Protein AF-A0A8T3PXE1-F1 (afdb_monomer)

Foldseek 3Di:
DDPDFPWDKFWDWFDDPPVRWIWTWIWIDDPQKIWIWIDTPNDTFIAIGNDSLRRQLRSCPVVPDVVSVRRSPGPVVVVRVVSSPDDD

Structure (mmCIF, N/CA/C/O backbone):
data_AF-A0A8T3PXE1-F1
#
_entry.id   AF-A0A8T3PXE1-F1
#
loop_
_atom_site.group_PDB
_atom_site.id
_atom_site.type_symbol
_atom_site.label_atom_id
_atom_site.label_alt_id
_atom_site.label_comp_id
_atom_site.label_asym_id
_atom_site.label_entity_id
_atom_site.label_seq_id
_atom_site.pdbx_PDB_ins_code
_atom_site.Cartn_x
_atom_site.Cartn_y
_atom_site.Cartn_z
_atom_site.occupancy
_atom_site.B_iso_or_equiv
_atom_site.auth_seq_id
_atom_site.auth_comp_id
_atom_site.auth_asym_id
_atom_site.auth_atom_id
_atom_site.pdbx_PDB_model_num
ATOM 1 N N . MET A 1 1 ? -16.787 1.948 29.836 1.00 38.88 1 MET A N 1
ATOM 2 C CA . MET A 1 1 ? -15.889 0.805 29.577 1.00 38.88 1 MET A CA 1
ATOM 3 C C . MET A 1 1 ? -15.005 1.211 28.420 1.00 38.88 1 MET A C 1
ATOM 5 O O . MET A 1 1 ? -15.452 1.140 27.282 1.00 38.88 1 MET A O 1
ATOM 9 N N . ASP A 1 2 ? -13.812 1.716 28.715 1.00 48.12 2 ASP A N 1
ATOM 10 C CA . ASP A 1 2 ? -12.866 2.158 27.693 1.00 48.12 2 ASP A CA 1
ATOM 11 C C . ASP A 1 2 ? -12.294 0.921 27.000 1.00 48.12 2 ASP A C 1
ATOM 13 O O . ASP A 1 2 ? -11.419 0.236 27.532 1.00 48.12 2 ASP A O 1
ATOM 17 N N . GLN A 1 3 ? -12.846 0.572 25.834 1.00 55.12 3 GLN A N 1
ATOM 18 C CA . GLN A 1 3 ? -12.196 -0.389 24.954 1.00 55.12 3 GLN A CA 1
ATOM 19 C C . GLN A 1 3 ? -10.865 0.235 24.543 1.00 55.12 3 GLN A C 1
ATOM 21 O O . GLN A 1 3 ? -10.841 1.159 23.733 1.00 55.12 3 GLN A O 1
ATOM 26 N N . GLN A 1 4 ? -9.765 -0.251 25.122 1.00 56.72 4 GLN A N 1
ATOM 27 C CA . GLN A 1 4 ? -8.432 0.081 24.636 1.00 56.72 4 GLN A CA 1
ATOM 28 C C . GLN A 1 4 ? -8.424 -0.141 23.118 1.00 56.72 4 GLN A C 1
ATOM 30 O O . GLN A 1 4 ? -8.859 -1.211 22.670 1.00 56.72 4 GLN A O 1
ATOM 35 N N . PRO A 1 5 ? -8.007 0.854 22.317 1.00 57.81 5 PRO A N 1
ATOM 36 C CA . PRO A 1 5 ? -8.018 0.718 20.873 1.00 57.81 5 PRO A CA 1
ATOM 37 C C . PR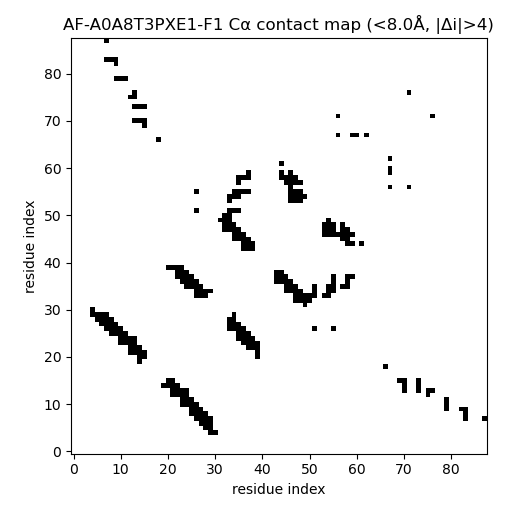O A 1 5 ? -7.165 -0.496 20.507 1.00 57.81 5 PRO A C 1
ATOM 39 O O . PRO A 1 5 ? -5.965 -0.530 20.784 1.00 57.81 5 PRO A O 1
ATOM 42 N N . ARG A 1 6 ? -7.793 -1.528 19.926 1.00 64.69 6 ARG A N 1
ATOM 43 C CA . ARG A 1 6 ? -7.059 -2.686 19.414 1.00 64.69 6 ARG A CA 1
ATOM 44 C C . ARG A 1 6 ? -6.219 -2.207 18.242 1.00 64.69 6 ARG A C 1
ATOM 46 O O . ARG A 1 6 ? -6.738 -1.968 17.155 1.00 64.69 6 ARG A O 1
ATOM 53 N N . LEU A 1 7 ? -4.925 -2.051 18.484 1.00 71.38 7 LEU A N 1
ATOM 54 C CA . LEU A 1 7 ? -3.975 -1.725 17.441 1.00 71.38 7 LEU A CA 1
ATOM 55 C C . LEU A 1 7 ? -3.680 -2.998 16.643 1.00 71.38 7 LEU A C 1
ATOM 57 O O . LEU A 1 7 ? -2.877 -3.827 17.061 1.00 71.38 7 LEU A O 1
ATOM 61 N N . VAL A 1 8 ? -4.321 -3.142 15.487 1.00 80.81 8 VAL A N 1
ATOM 62 C CA . VAL A 1 8 ? -3.916 -4.137 14.487 1.00 80.81 8 VAL A CA 1
ATOM 63 C C . VAL A 1 8 ? -2.753 -3.545 13.702 1.00 80.81 8 VAL A C 1
ATOM 65 O O . VAL A 1 8 ? -2.871 -2.424 13.208 1.00 80.81 8 VAL A O 1
ATOM 68 N N . SER A 1 9 ? -1.637 -4.269 13.604 1.00 85.12 9 SER A N 1
ATOM 69 C CA . SER A 1 9 ? -0.473 -3.871 12.809 1.00 85.12 9 SER A CA 1
ATOM 70 C C . SER A 1 9 ? 0.045 -5.061 12.013 1.00 85.12 9 SER A C 1
ATOM 72 O O . SER A 1 9 ? 0.414 -6.071 12.602 1.00 85.12 9 SER A O 1
ATOM 74 N N . VAL A 1 10 ? 0.112 -4.918 10.693 1.00 87.31 10 VAL A N 1
ATOM 75 C CA . VAL A 1 10 ? 0.629 -5.938 9.771 1.00 87.31 10 VAL A CA 1
A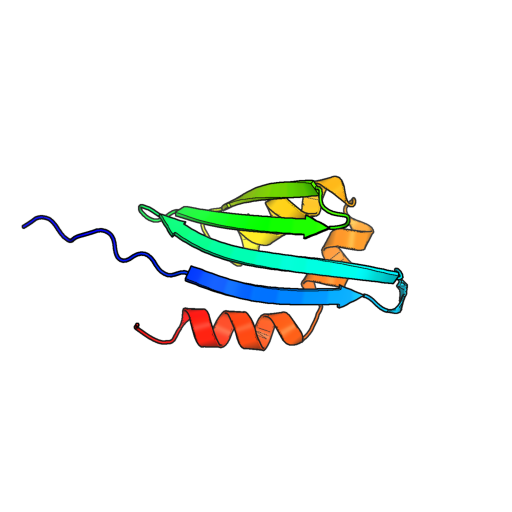TOM 76 C C . VAL A 1 10 ? 1.726 -5.318 8.920 1.00 87.31 10 VAL A C 1
ATOM 78 O O . VAL A 1 10 ? 1.572 -4.201 8.423 1.00 87.31 10 VAL A O 1
ATOM 81 N N . ASN A 1 11 ? 2.835 -6.036 8.764 1.00 91.69 11 ASN A N 1
ATOM 82 C CA . ASN A 1 11 ? 3.997 -5.576 8.015 1.00 91.69 11 ASN A CA 1
ATOM 83 C C . ASN A 1 11 ? 4.306 -6.568 6.900 1.00 91.69 11 ASN A C 1
ATOM 85 O O . ASN A 1 11 ? 4.264 -7.774 7.113 1.00 91.69 11 ASN A O 1
ATOM 89 N N . GLY A 1 12 ? 4.691 -6.066 5.736 1.00 90.94 12 GLY A N 1
ATOM 90 C CA . GLY A 1 12 ? 5.088 -6.913 4.625 1.00 90.94 12 GLY A CA 1
ATOM 91 C C . GLY A 1 12 ? 5.861 -6.162 3.566 1.00 90.94 12 GLY A C 1
ATOM 92 O O . GLY A 1 12 ? 6.294 -5.027 3.770 1.00 90.94 12 GLY A O 1
ATOM 93 N N . ARG A 1 13 ? 6.029 -6.819 2.426 1.00 92.25 13 ARG A N 1
ATOM 94 C CA . ARG A 1 13 ? 6.615 -6.241 1.223 1.00 92.25 13 ARG A CA 1
ATOM 95 C C . ARG A 1 13 ? 5.766 -6.601 0.019 1.00 92.25 13 ARG A C 1
ATOM 97 O O . ARG A 1 13 ? 5.217 -7.699 -0.033 1.00 92.25 13 ARG A O 1
ATOM 104 N N . ILE A 1 14 ? 5.674 -5.662 -0.910 1.00 93.25 14 ILE A N 1
ATOM 105 C CA . ILE A 1 14 ? 5.105 -5.870 -2.239 1.00 93.25 14 ILE A CA 1
ATOM 106 C C . ILE A 1 14 ? 6.103 -5.378 -3.270 1.00 93.25 14 ILE A C 1
ATOM 108 O O . ILE A 1 14 ? 6.792 -4.382 -3.047 1.00 93.25 14 ILE A O 1
ATOM 112 N N . ALA A 1 15 ? 6.185 -6.071 -4.393 1.00 92.50 15 ALA A N 1
ATOM 113 C CA . ALA A 1 15 ? 7.162 -5.778 -5.419 1.00 92.50 15 ALA A CA 1
ATOM 114 C C . ALA A 1 15 ? 6.583 -5.963 -6.819 1.00 92.50 15 ALA A C 1
ATOM 116 O O . ALA A 1 15 ? 5.628 -6.699 -7.060 1.00 92.50 15 ALA A O 1
ATOM 117 N N . SER A 1 16 ? 7.208 -5.293 -7.778 1.00 90.00 16 SER A N 1
ATOM 118 C CA . SER A 1 16 ? 6.956 -5.483 -9.197 1.00 90.00 16 SER A CA 1
ATOM 119 C C . SER A 1 16 ? 8.287 -5.689 -9.900 1.00 90.00 16 SER A C 1
ATOM 121 O O . SER A 1 16 ? 9.071 -4.749 -10.030 1.00 90.00 16 SER A O 1
ATOM 123 N N . ALA A 1 17 ? 8.532 -6.915 -10.368 1.00 86.25 17 ALA A N 1
ATOM 124 C CA . ALA A 1 17 ? 9.719 -7.230 -11.161 1.00 86.25 17 ALA A CA 1
ATOM 125 C C . ALA A 1 17 ? 9.740 -6.427 -12.473 1.00 86.25 17 ALA A C 1
ATOM 127 O O . ALA A 1 17 ? 10.781 -5.899 -12.850 1.00 86.25 17 ALA A O 1
ATOM 128 N N . ASP A 1 18 ? 8.573 -6.259 -13.105 1.00 86.69 18 ASP A N 1
ATOM 129 C CA . ASP A 1 18 ? 8.412 -5.511 -14.357 1.00 86.69 18 ASP A CA 1
ATOM 130 C C . ASP A 1 18 ? 8.772 -4.026 -14.217 1.00 86.69 18 ASP A C 1
ATOM 132 O O . ASP A 1 18 ? 9.236 -3.405 -15.173 1.00 86.69 18 ASP A O 1
ATOM 136 N N . LEU A 1 19 ? 8.545 -3.444 -13.035 1.00 86.44 19 LEU A N 1
ATOM 137 C CA . LEU A 1 19 ? 8.854 -2.041 -12.748 1.00 86.44 19 LEU A CA 1
ATOM 138 C C . LEU A 1 19 ? 10.173 -1.862 -11.981 1.00 86.44 19 LEU A C 1
ATOM 140 O O . LEU A 1 19 ? 10.620 -0.730 -11.817 1.00 86.44 19 LEU A O 1
ATOM 144 N N . GLY A 1 20 ? 10.786 -2.947 -11.498 1.00 88.75 20 GLY A N 1
ATOM 145 C CA . GLY A 1 20 ? 11.962 -2.895 -10.627 1.00 88.75 20 GLY A CA 1
ATOM 146 C C . GLY A 1 20 ? 11.702 -2.197 -9.286 1.00 88.75 20 GLY A C 1
ATOM 147 O O . GLY A 1 20 ? 12.606 -1.561 -8.750 1.00 88.75 20 GLY A O 1
ATOM 148 N N . ILE A 1 21 ? 10.472 -2.273 -8.766 1.00 89.44 21 ILE A N 1
ATOM 149 C CA . ILE A 1 21 ? 10.049 -1.590 -7.532 1.00 89.44 21 ILE A CA 1
ATOM 150 C C . ILE A 1 21 ? 9.872 -2.621 -6.412 1.00 89.44 21 ILE A C 1
ATOM 152 O O . ILE A 1 21 ? 9.188 -3.622 -6.609 1.00 89.44 21 ILE A O 1
ATOM 156 N N . ASP A 1 22 ? 10.430 -2.338 -5.235 1.00 91.38 22 ASP A N 1
ATOM 157 C CA . ASP A 1 22 ? 10.170 -3.037 -3.968 1.00 91.38 22 ASP A CA 1
ATOM 158 C C . ASP A 1 22 ? 9.681 -2.006 -2.943 1.00 91.38 22 ASP A C 1
ATOM 160 O O . ASP A 1 22 ? 10.271 -0.930 -2.805 1.00 91.38 22 ASP A O 1
ATOM 164 N N . VAL A 1 23 ? 8.573 -2.313 -2.270 1.00 93.12 23 VAL A N 1
ATOM 165 C CA . VAL A 1 23 ? 7.903 -1.426 -1.321 1.00 93.12 23 VAL A CA 1
ATOM 166 C C . VAL A 1 23 ? 7.682 -2.155 -0.003 1.00 93.12 23 VAL A C 1
ATOM 168 O O . VAL A 1 23 ? 6.947 -3.143 0.074 1.00 93.12 23 VAL A O 1
ATOM 171 N N . GLY A 1 24 ? 8.255 -1.618 1.074 1.00 93.88 24 GLY A N 1
ATOM 172 C CA . GLY A 1 24 ? 7.902 -2.021 2.433 1.00 93.88 24 GLY A CA 1
ATOM 173 C C . GLY A 1 24 ? 6.522 -1.488 2.799 1.00 93.88 24 GLY A C 1
ATOM 174 O O . GLY A 1 24 ? 6.267 -0.302 2.636 1.00 93.88 24 GLY A O 1
ATOM 175 N N . VAL A 1 25 ? 5.634 -2.334 3.315 1.00 94.06 25 VAL A N 1
ATOM 176 C CA . VAL A 1 25 ? 4.254 -1.975 3.671 1.00 94.06 25 VAL A CA 1
ATOM 177 C C . VAL A 1 25 ? 4.044 -2.168 5.164 1.00 94.06 25 VAL A C 1
ATOM 179 O O . VAL A 1 25 ? 4.351 -3.226 5.711 1.00 94.06 25 VAL A O 1
ATOM 182 N N . ARG A 1 26 ? 3.465 -1.167 5.826 1.00 93.94 26 ARG A N 1
ATOM 183 C CA . ARG A 1 26 ? 2.962 -1.270 7.201 1.00 93.94 26 ARG A CA 1
ATOM 184 C C . ARG A 1 26 ? 1.519 -0.795 7.245 1.00 93.94 26 ARG A C 1
ATOM 186 O O . ARG A 1 26 ? 1.255 0.369 6.963 1.00 93.94 26 ARG A O 1
ATOM 193 N N . LEU A 1 27 ? 0.598 -1.678 7.608 1.00 93.00 27 LEU A N 1
ATOM 194 C CA . LEU A 1 27 ? -0.827 -1.386 7.743 1.00 93.00 27 LEU A CA 1
ATOM 195 C C . LEU A 1 27 ? -1.210 -1.354 9.214 1.00 93.00 27 LEU A C 1
ATOM 197 O O . LEU A 1 27 ? -0.890 -2.281 9.955 1.00 93.00 27 LEU A O 1
ATOM 201 N N . ARG A 1 28 ? -1.906 -0.296 9.631 1.00 91.81 28 ARG A N 1
ATOM 202 C CA . ARG A 1 28 ? -2.352 -0.094 11.011 1.00 91.81 28 ARG A CA 1
ATOM 203 C C . ARG A 1 28 ? -3.814 0.319 11.053 1.00 91.81 28 ARG A C 1
ATOM 205 O O . ARG A 1 28 ? -4.220 1.186 10.284 1.00 91.81 28 ARG A O 1
ATOM 212 N N . GLN A 1 29 ? -4.585 -0.248 11.976 1.00 89.44 29 GLN A N 1
ATOM 213 C CA . GLN A 1 29 ? -5.936 0.234 12.265 1.00 89.44 29 GLN A CA 1
ATOM 214 C C . GLN A 1 29 ? -5.915 1.156 13.487 1.00 89.44 29 GLN A C 1
ATOM 216 O O . GLN A 1 29 ? -5.439 0.764 14.552 1.00 89.44 29 GLN A O 1
ATOM 221 N N . LEU A 1 30 ? -6.439 2.372 13.334 1.00 84.31 30 LEU A N 1
ATOM 222 C CA . LEU A 1 30 ? -6.586 3.369 14.394 1.00 84.31 30 LEU A CA 1
ATOM 223 C C . LEU A 1 30 ? -8.000 3.949 14.341 1.00 84.31 30 LEU A C 1
ATOM 225 O O . LEU A 1 30 ? -8.394 4.505 13.322 1.00 84.31 30 LEU A O 1
ATOM 229 N N . GLU A 1 31 ? -8.763 3.804 15.426 1.00 83.50 31 GLU A N 1
ATOM 230 C CA . GLU A 1 31 ? -10.081 4.447 15.603 1.00 83.50 31 GLU A CA 1
ATOM 231 C C . GLU A 1 31 ? -11.049 4.265 14.413 1.00 83.50 31 GLU A C 1
ATOM 233 O O . GLU A 1 31 ? -11.757 5.179 13.997 1.00 83.50 31 GLU A O 1
ATOM 238 N N . GLY A 1 32 ? -11.070 3.068 13.815 1.00 84.81 32 GLY A N 1
ATOM 239 C CA . GLY A 1 32 ? -11.938 2.762 12.669 1.00 84.81 32 GLY A CA 1
ATOM 240 C C . GLY A 1 32 ? -11.428 3.273 11.315 1.00 84.81 32 GLY A C 1
ATOM 241 O O . GLY A 1 32 ? -12.102 3.089 10.301 1.00 84.81 32 GLY A O 1
ATOM 242 N N . ARG A 1 33 ? -10.232 3.865 11.265 1.00 91.12 33 ARG A N 1
ATOM 243 C CA . ARG A 1 33 ? -9.499 4.191 10.037 1.00 91.12 33 ARG A CA 1
ATOM 244 C C . ARG A 1 33 ? -8.292 3.283 9.862 1.00 91.12 33 ARG A C 1
ATOM 246 O O . ARG A 1 33 ? -7.730 2.762 10.824 1.00 91.12 33 ARG A O 1
ATOM 253 N N . TRP A 1 34 ? -7.893 3.116 8.611 1.00 93.62 34 TRP A N 1
ATOM 254 C CA . TRP A 1 34 ? -6.679 2.410 8.237 1.00 93.62 34 TRP A CA 1
ATOM 255 C C . TRP A 1 34 ? -5.609 3.402 7.826 1.00 93.62 34 TRP A C 1
ATOM 257 O O . TRP A 1 34 ? -5.886 4.348 7.093 1.00 93.62 34 TRP A O 1
ATOM 267 N N . LEU A 1 35 ? -4.395 3.156 8.295 1.00 94.38 35 LEU A N 1
ATOM 268 C CA . LEU A 1 35 ? -3.194 3.885 7.941 1.00 94.38 35 LEU A CA 1
ATOM 269 C C . LEU A 1 35 ? -2.223 2.910 7.279 1.00 94.38 35 LEU A C 1
ATOM 271 O O . LEU A 1 35 ? -1.875 1.885 7.864 1.00 94.38 35 LEU A O 1
ATOM 275 N N . ALA A 1 36 ? -1.802 3.227 6.062 1.00 95.44 36 ALA A N 1
ATOM 276 C CA . ALA A 1 36 ? -0.758 2.517 5.346 1.00 95.44 36 ALA A CA 1
ATOM 277 C C . ALA A 1 36 ? 0.486 3.395 5.300 1.0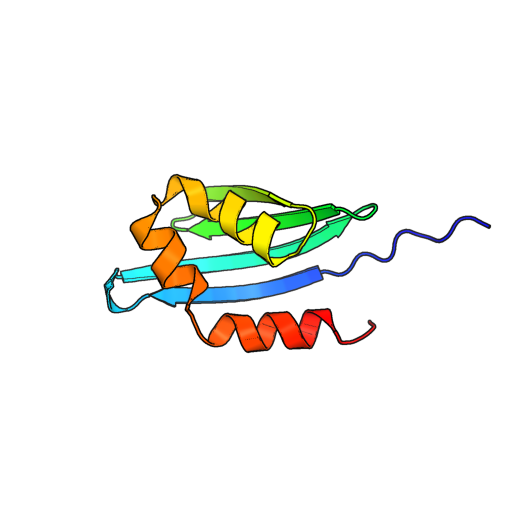0 95.44 36 ALA A C 1
ATOM 279 O O . ALA A 1 36 ? 0.403 4.570 4.953 1.00 95.44 36 ALA A O 1
ATOM 280 N N . VAL A 1 37 ? 1.632 2.821 5.644 1.00 95.31 37 VAL A N 1
ATOM 281 C CA . VAL A 1 37 ? 2.936 3.424 5.388 1.00 95.31 37 VAL A CA 1
ATOM 282 C C . VAL A 1 37 ? 3.643 2.555 4.371 1.00 95.31 37 VAL A C 1
ATOM 284 O O . VAL A 1 37 ? 3.907 1.383 4.650 1.00 95.31 37 VAL A O 1
ATOM 287 N N . THR A 1 38 ? 3.943 3.130 3.217 1.00 95.19 38 THR A N 1
ATOM 288 C CA . THR A 1 38 ? 4.753 2.504 2.176 1.00 95.19 38 THR A CA 1
ATOM 289 C C . THR A 1 38 ? 6.119 3.152 2.140 1.00 95.19 38 THR A C 1
ATOM 291 O O . THR A 1 38 ? 6.208 4.368 2.090 1.00 95.19 38 THR A O 1
ATOM 294 N N . ASP A 1 39 ? 7.179 2.360 2.185 1.00 93.88 39 ASP A N 1
ATOM 295 C CA . ASP A 1 39 ? 8.552 2.840 2.060 1.00 93.88 39 ASP A CA 1
ATOM 296 C C . ASP A 1 39 ? 9.132 2.313 0.752 1.00 93.88 39 ASP A C 1
ATOM 298 O O . ASP A 1 39 ? 9.252 1.098 0.569 1.00 93.88 39 ASP A O 1
ATOM 302 N N . PHE A 1 40 ? 9.455 3.229 -0.154 1.00 87.94 40 PHE A N 1
ATOM 303 C CA . PHE A 1 40 ? 10.207 2.939 -1.365 1.00 87.94 40 PHE A CA 1
ATOM 304 C C . PHE A 1 40 ? 11.375 3.920 -1.460 1.00 87.94 40 PHE A C 1
ATOM 306 O O . PHE A 1 40 ? 11.214 5.133 -1.345 1.00 87.94 40 PHE A O 1
ATOM 313 N N . GLY A 1 41 ? 12.587 3.392 -1.634 1.00 84.25 41 GLY A N 1
ATOM 314 C CA . GLY A 1 41 ? 13.792 4.222 -1.710 1.00 84.25 41 GLY A CA 1
ATOM 315 C C . GLY A 1 41 ? 14.106 5.018 -0.433 1.00 84.25 41 GLY A C 1
ATOM 316 O O . GLY A 1 41 ? 14.779 6.041 -0.525 1.00 84.25 41 GLY A O 1
ATOM 317 N N . GLY A 1 42 ? 13.630 4.581 0.741 1.00 85.31 42 GLY A N 1
ATOM 318 C CA . GLY A 1 42 ? 13.846 5.266 2.021 1.00 85.31 42 GLY A CA 1
ATOM 319 C C . GLY A 1 42 ? 12.928 6.468 2.246 1.00 85.31 42 GLY A C 1
ATOM 320 O O . GLY A 1 42 ? 13.115 7.202 3.219 1.00 85.31 42 GLY A O 1
ATOM 321 N N . VAL A 1 43 ? 11.959 6.689 1.353 1.00 87.25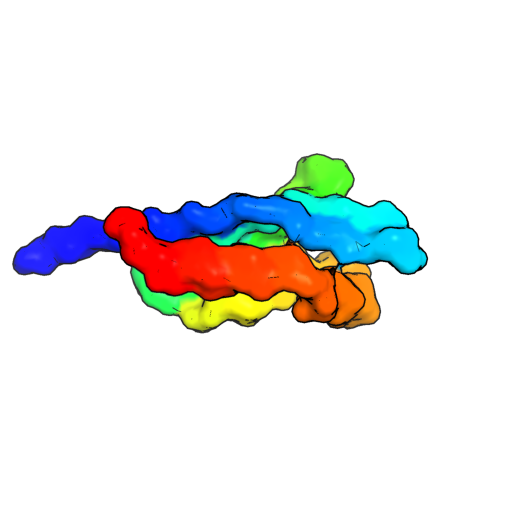 43 VAL A N 1
ATOM 322 C CA . VAL A 1 43 ? 10.964 7.753 1.469 1.00 87.25 43 VAL A CA 1
ATOM 323 C C . VAL A 1 43 ? 9.641 7.128 1.913 1.00 87.25 43 VAL A C 1
ATOM 325 O O . VAL A 1 43 ? 9.017 6.395 1.141 1.00 87.25 43 VAL A O 1
ATOM 328 N N . PRO A 1 44 ? 9.208 7.372 3.163 1.00 93.56 44 PRO A N 1
ATOM 329 C CA . PRO A 1 44 ? 7.939 6.867 3.647 1.00 93.56 44 PRO A CA 1
ATOM 330 C C . PRO A 1 44 ? 6.786 7.726 3.126 1.00 93.56 44 PRO A C 1
ATOM 332 O O . PRO A 1 44 ? 6.709 8.922 3.395 1.00 93.56 44 PRO A O 1
ATOM 335 N N . GLU A 1 45 ? 5.841 7.076 2.468 1.00 95.69 45 GLU A N 1
ATOM 336 C CA . GLU A 1 45 ? 4.571 7.641 2.036 1.00 95.69 45 GLU A CA 1
ATOM 337 C C . GLU A 1 45 ? 3.438 7.116 2.907 1.00 95.69 45 GLU A C 1
ATOM 339 O O . GLU A 1 45 ? 3.403 5.938 3.274 1.00 95.69 45 GLU A O 1
ATOM 344 N N . VAL A 1 46 ? 2.500 7.997 3.250 1.00 95.19 46 VAL A N 1
ATOM 345 C CA . VAL A 1 46 ? 1.402 7.685 4.170 1.00 95.19 46 VAL A CA 1
ATOM 346 C C . VAL A 1 46 ? 0.067 7.824 3.459 1.00 95.19 46 VAL A C 1
ATOM 348 O O . VAL A 1 46 ? -0.234 8.856 2.866 1.00 95.19 46 VAL A O 1
ATOM 351 N N . GLY A 1 47 ? -0.765 6.794 3.575 1.00 95.50 47 GLY A N 1
ATOM 352 C CA . GLY A 1 47 ? -2.133 6.780 3.073 1.00 95.50 47 GLY A CA 1
ATOM 353 C C . GLY A 1 47 ? -3.126 6.472 4.183 1.00 95.50 47 GLY A C 1
ATOM 354 O O . GLY A 1 47 ? -2.853 5.666 5.073 1.00 95.50 47 GLY A O 1
ATOM 355 N N . ILE A 1 48 ? -4.291 7.118 4.135 1.00 94.94 48 ILE A N 1
ATOM 356 C CA . ILE A 1 48 ? -5.381 6.916 5.094 1.00 94.94 48 ILE A CA 1
ATOM 357 C C . ILE A 1 48 ? -6.630 6.493 4.328 1.00 94.94 48 ILE A C 1
ATOM 359 O O . ILE A 1 48 ? -6.959 7.079 3.299 1.00 94.94 48 ILE A O 1
ATOM 363 N N . GLY A 1 49 ? -7.340 5.487 4.837 1.00 94.75 49 GLY A N 1
ATOM 364 C CA . GLY A 1 49 ? -8.513 4.924 4.176 1.00 94.75 49 GLY A CA 1
ATOM 365 C C . GLY A 1 49 ? -9.557 4.367 5.137 1.00 94.75 49 GLY A C 1
ATOM 366 O O . GLY A 1 49 ? -9.305 4.158 6.326 1.00 94.75 49 GLY A O 1
ATOM 367 N N . ALA A 1 50 ? -10.759 4.124 4.611 1.00 93.12 50 ALA A N 1
ATOM 368 C CA . ALA A 1 50 ? -11.815 3.419 5.338 1.00 93.12 50 ALA A CA 1
ATOM 369 C C . ALA A 1 50 ? -11.531 1.911 5.431 1.00 93.12 50 ALA A C 1
ATOM 371 O O . ALA A 1 50 ? -11.944 1.260 6.388 1.00 93.12 50 ALA A O 1
ATOM 372 N N . THR A 1 51 ? -10.785 1.369 4.466 1.00 91.06 51 THR A N 1
ATOM 373 C CA . THR A 1 51 ? -10.326 -0.022 4.433 1.00 91.06 51 THR A CA 1
ATOM 374 C C . THR A 1 51 ? -8.795 -0.093 4.331 1.00 91.06 51 THR A C 1
ATOM 376 O O . THR A 1 51 ? -8.168 0.890 3.917 1.00 91.06 51 THR A O 1
ATOM 37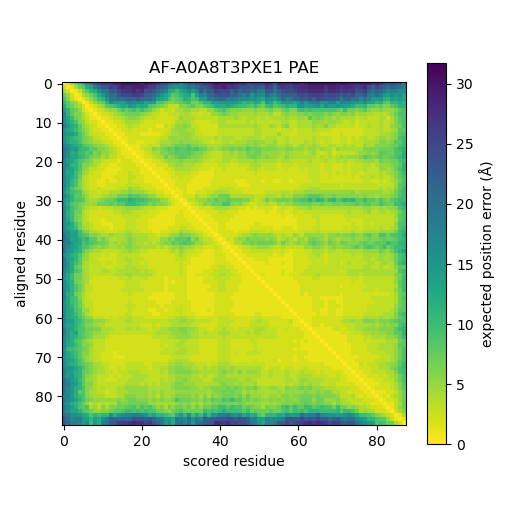9 N N . PRO A 1 52 ? -8.162 -1.245 4.643 1.00 91.38 52 PRO A N 1
ATOM 380 C CA . PRO A 1 52 ? -6.722 -1.419 4.437 1.00 91.38 52 PRO A CA 1
ATOM 381 C C . PRO A 1 52 ? -6.318 -1.186 2.977 1.00 91.38 52 PRO A C 1
ATOM 383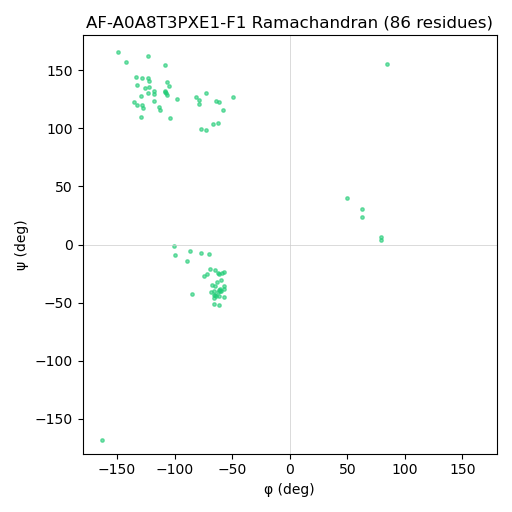 O O . PRO A 1 52 ? -5.260 -0.627 2.700 1.00 91.38 52 PRO A O 1
ATOM 386 N N . ARG A 1 53 ? -7.187 -1.596 2.041 1.00 92.12 53 ARG A N 1
ATOM 387 C CA . ARG A 1 53 ? -6.954 -1.476 0.601 1.00 92.12 53 ARG A CA 1
ATOM 388 C C . ARG A 1 53 ? -6.980 -0.017 0.147 1.00 92.12 53 ARG A C 1
ATOM 390 O O . ARG A 1 53 ? -6.117 0.368 -0.634 1.00 92.12 53 ARG A O 1
ATOM 397 N N . ASP A 1 54 ? -7.910 0.785 0.667 1.00 94.62 54 ASP A N 1
ATOM 398 C CA . ASP A 1 54 ? -7.978 2.222 0.361 1.00 94.62 54 ASP A CA 1
ATOM 399 C C . ASP A 1 54 ? -6.759 2.965 0.908 1.00 94.62 54 ASP A C 1
ATOM 401 O O . ASP A 1 54 ? -6.169 3.787 0.212 1.00 94.62 54 ASP A O 1
ATOM 405 N N . ALA A 1 55 ? -6.355 2.647 2.144 1.00 95.31 55 ALA A N 1
ATOM 406 C CA . ALA A 1 55 ? -5.189 3.258 2.769 1.00 95.31 55 ALA A CA 1
ATOM 407 C C . ALA A 1 55 ? -3.911 2.951 1.976 1.00 95.31 55 ALA A C 1
ATOM 409 O O . ALA A 1 55 ? -3.131 3.858 1.700 1.00 95.31 55 ALA A O 1
ATOM 410 N N . LEU A 1 56 ? -3.729 1.694 1.555 1.00 94.88 56 LEU A N 1
ATOM 411 C CA . LEU A 1 56 ? -2.589 1.286 0.733 1.00 94.88 56 LEU A CA 1
ATOM 412 C C . LEU A 1 56 ? -2.604 1.950 -0.650 1.00 94.88 56 LEU A C 1
ATOM 414 O O . LEU A 1 56 ? -1.578 2.434 -1.114 1.00 94.88 56 LEU A O 1
ATOM 418 N N . ALA A 1 57 ? -3.763 2.016 -1.307 1.00 95.25 57 ALA A N 1
ATOM 419 C CA . ALA A 1 57 ? -3.878 2.698 -2.594 1.00 95.25 57 ALA A CA 1
ATOM 420 C C . ALA A 1 57 ? -3.509 4.188 -2.481 1.00 95.25 57 ALA A C 1
ATOM 422 O O . ALA A 1 57 ? -2.823 4.719 -3.354 1.00 95.25 57 ALA A O 1
ATOM 423 N N . 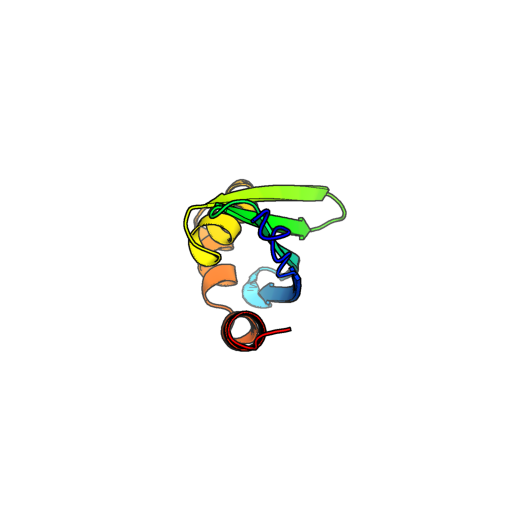ALA A 1 58 ? -3.919 4.846 -1.392 1.00 96.06 58 ALA A N 1
ATOM 424 C CA . ALA A 1 58 ? -3.570 6.235 -1.122 1.00 96.06 58 ALA A CA 1
ATOM 425 C C . ALA A 1 58 ? -2.063 6.426 -0.881 1.00 96.06 58 ALA A C 1
ATOM 427 O O . ALA A 1 58 ? -1.497 7.391 -1.388 1.00 96.06 58 ALA A O 1
ATOM 428 N N . SER A 1 59 ? -1.398 5.509 -0.169 1.00 96.06 59 SER A N 1
ATOM 429 C CA . SER A 1 59 ? 0.043 5.619 0.109 1.00 96.06 59 SER A CA 1
ATOM 430 C C . SER A 1 59 ? 0.911 5.368 -1.132 1.00 96.06 59 SER A C 1
ATOM 432 O O . SER A 1 59 ? 2.011 5.895 -1.238 1.00 96.06 59 SER A O 1
ATOM 434 N N . LEU A 1 60 ? 0.404 4.607 -2.107 1.00 95.31 60 LEU A N 1
ATOM 435 C CA . LEU A 1 60 ? 1.079 4.345 -3.384 1.00 95.31 60 LEU A CA 1
ATOM 436 C C . LEU A 1 60 ? 0.812 5.417 -4.453 1.00 95.31 60 LEU A C 1
ATOM 438 O O . LEU A 1 60 ? 1.387 5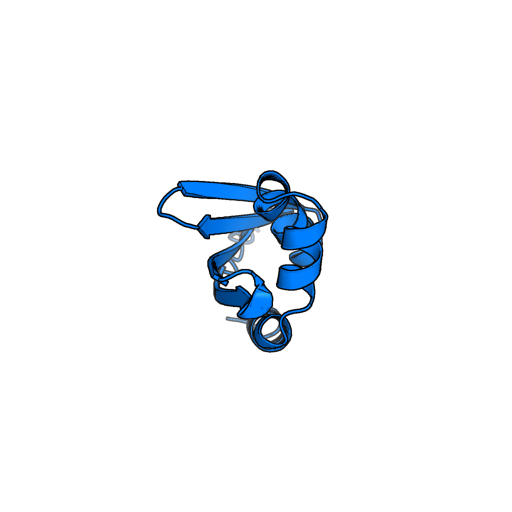.347 -5.541 1.00 95.31 60 LEU A O 1
ATOM 442 N N . ALA A 1 61 ? -0.059 6.397 -4.190 1.00 92.50 61 ALA A N 1
ATOM 443 C CA . ALA A 1 61 ? -0.510 7.358 -5.198 1.00 92.50 61 ALA A CA 1
ATOM 444 C C . ALA A 1 61 ? 0.639 8.180 -5.814 1.00 92.50 61 ALA A C 1
ATOM 446 O O . ALA A 1 61 ? 0.582 8.532 -6.994 1.00 92.50 61 ALA A O 1
ATOM 447 N N . THR A 1 62 ? 1.703 8.435 -5.048 1.00 90.81 62 THR A N 1
ATOM 448 C CA . THR A 1 62 ? 2.889 9.194 -5.482 1.00 90.81 62 THR A CA 1
ATOM 449 C C . THR A 1 62 ? 3.737 8.460 -6.526 1.00 90.81 62 THR A C 1
ATOM 451 O O . THR A 1 62 ? 4.432 9.107 -7.306 1.00 90.81 62 THR A O 1
ATOM 454 N N . LEU A 1 63 ? 3.619 7.130 -6.633 1.00 89.62 63 LEU A N 1
ATOM 455 C CA . LEU A 1 63 ? 4.262 6.321 -7.682 1.00 89.62 63 LEU A CA 1
ATOM 456 C C . LEU A 1 63 ? 3.544 6.413 -9.042 1.00 89.62 63 LEU A C 1
ATOM 458 O O . LEU A 1 63 ? 4.025 5.874 -10.045 1.00 89.62 63 LEU A O 1
ATOM 462 N N . GLY A 1 64 ? 2.382 7.071 -9.079 1.00 91.38 64 GLY A N 1
ATOM 463 C CA . GLY A 1 64 ? 1.521 7.185 -10.249 1.00 91.38 64 GLY A CA 1
ATOM 464 C C . GLY A 1 64 ? 0.570 5.997 -10.424 1.00 91.38 64 GLY A C 1
ATOM 465 O O . GLY A 1 64 ? 0.827 4.873 -9.989 1.00 91.38 64 GLY A O 1
ATOM 466 N N . ALA A 1 65 ? -0.548 6.247 -11.113 1.00 90.94 65 ALA A N 1
ATOM 467 C CA . ALA A 1 65 ? -1.667 5.305 -11.216 1.00 90.94 65 ALA A CA 1
ATOM 468 C C . ALA A 1 65 ? -1.276 3.928 -11.782 1.00 90.94 65 ALA A C 1
ATOM 470 O O . ALA A 1 65 ? -1.764 2.906 -11.305 1.00 90.94 65 ALA A O 1
ATOM 471 N N . ARG A 1 66 ? -0.379 3.887 -12.778 1.00 92.19 66 ARG A N 1
ATOM 472 C CA . ARG A 1 66 ? 0.082 2.628 -13.385 1.00 92.19 66 ARG A CA 1
ATOM 473 C C . ARG A 1 66 ? 0.870 1.780 -12.387 1.00 92.19 66 ARG A C 1
ATOM 475 O O . ARG A 1 66 ? 0.563 0.604 -12.225 1.00 92.19 66 ARG A O 1
ATOM 482 N N . SER A 1 67 ? 1.862 2.370 -11.729 1.00 91.75 67 SER A N 1
ATOM 483 C CA . SER A 1 67 ? 2.722 1.671 -10.770 1.00 91.75 67 SER A CA 1
ATOM 484 C C . SER A 1 67 ? 1.920 1.191 -9.566 1.00 91.75 67 SER A C 1
ATOM 486 O O . SER A 1 67 ? 2.023 0.028 -9.179 1.00 91.75 67 SER A O 1
ATOM 488 N N . ALA A 1 68 ? 1.047 2.055 -9.040 1.00 93.12 68 ALA A N 1
ATOM 489 C CA . ALA A 1 68 ? 0.130 1.700 -7.967 1.00 93.12 68 ALA A CA 1
ATOM 490 C C . ALA A 1 68 ? -0.764 0.513 -8.360 1.00 93.12 68 ALA A C 1
ATOM 492 O O . ALA A 1 68 ? -0.884 -0.433 -7.591 1.00 93.12 68 ALA A O 1
ATOM 493 N N . ALA A 1 69 ? -1.341 0.505 -9.567 1.00 92.75 69 ALA A N 1
ATOM 494 C CA . ALA A 1 69 ? -2.193 -0.595 -10.021 1.00 92.75 69 ALA A CA 1
ATOM 495 C C . ALA A 1 69 ? -1.447 -1.938 -10.103 1.00 92.75 69 ALA A C 1
ATOM 497 O O . ALA A 1 69 ? -1.997 -2.961 -9.700 1.00 92.75 69 ALA A O 1
ATOM 498 N N . VAL A 1 70 ? -0.200 -1.933 -10.587 1.00 93.69 70 VAL A N 1
ATOM 499 C CA . VAL A 1 70 ? 0.635 -3.143 -10.668 1.00 93.69 70 VAL A CA 1
ATOM 500 C C . VAL A 1 70 ? 0.971 -3.671 -9.273 1.00 93.69 70 VAL A C 1
ATOM 502 O O . VAL A 1 70 ? 0.788 -4.855 -9.011 1.00 93.69 70 VAL A O 1
ATOM 505 N N . LEU A 1 71 ? 1.386 -2.798 -8.351 1.00 92.56 71 LEU A N 1
ATOM 506 C CA . LEU A 1 71 ? 1.683 -3.184 -6.965 1.00 92.56 71 LEU A CA 1
ATOM 507 C C . LEU A 1 71 ? 0.431 -3.676 -6.222 1.00 92.56 71 LEU A C 1
ATOM 509 O O . LEU A 1 71 ? 0.492 -4.630 -5.454 1.00 92.56 71 LEU A O 1
ATOM 513 N N . MET A 1 72 ? -0.735 -3.088 -6.502 1.00 92.94 72 MET A N 1
ATOM 514 C CA . MET A 1 72 ? -2.029 -3.507 -5.942 1.00 92.94 72 MET A CA 1
ATOM 515 C C . MET A 1 72 ? -2.538 -4.858 -6.477 1.00 92.94 72 MET A C 1
ATOM 517 O O . MET A 1 72 ? -3.551 -5.369 -5.976 1.00 92.94 72 MET A O 1
ATOM 521 N N . ALA A 1 73 ? -1.865 -5.416 -7.486 1.00 91.50 73 ALA A N 1
ATOM 522 C CA . ALA A 1 73 ? -2.110 -6.744 -8.037 1.00 91.50 73 ALA A CA 1
ATOM 523 C C . ALA A 1 73 ? -1.105 -7.800 -7.536 1.00 91.50 73 ALA A C 1
ATOM 525 O O . ALA A 1 73 ? -1.250 -8.969 -7.894 1.00 91.50 73 ALA A O 1
ATOM 526 N N . ASP A 1 74 ? -0.123 -7.424 -6.705 1.00 90.06 74 ASP A N 1
ATOM 527 C CA . ASP A 1 74 ? 0.849 -8.365 -6.143 1.00 90.06 74 ASP A CA 1
ATOM 528 C C . ASP A 1 74 ? 0.140 -9.435 -5.280 1.00 90.06 74 ASP A C 1
ATOM 530 O O . ASP A 1 74 ? -0.541 -9.090 -4.303 1.00 90.06 74 ASP A O 1
ATOM 534 N N . PRO A 1 75 ? 0.299 -10.739 -5.587 1.00 87.31 75 PRO A N 1
ATOM 535 C CA . PRO A 1 75 ? -0.265 -11.821 -4.786 1.00 87.31 75 PRO A CA 1
ATOM 536 C C . PRO A 1 75 ? 0.161 -11.817 -3.311 1.00 87.31 75 PRO A C 1
ATOM 538 O O . PRO A 1 75 ? -0.575 -12.338 -2.470 1.00 87.31 75 PRO A O 1
ATOM 541 N N . GLN A 1 76 ? 1.302 -11.217 -2.954 1.00 87.00 76 GLN A N 1
ATOM 542 C CA . GLN A 1 76 ? 1.735 -11.072 -1.557 1.00 87.00 76 GLN A CA 1
ATOM 543 C C . GLN A 1 76 ? 0.712 -10.301 -0.704 1.00 87.00 76 GLN A C 1
ATOM 545 O O . GLN A 1 76 ? 0.592 -10.546 0.499 1.00 87.00 76 GLN A O 1
ATOM 550 N N . LEU A 1 77 ? -0.126 -9.453 -1.318 1.00 86.00 77 LEU A N 1
ATOM 551 C CA . LEU A 1 77 ? -1.231 -8.777 -0.631 1.00 86.00 77 LEU A CA 1
ATOM 552 C C . LEU A 1 77 ? -2.278 -9.742 -0.05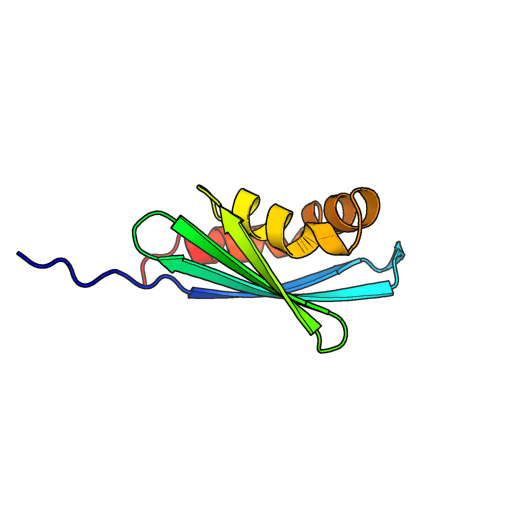6 1.00 86.00 77 LEU A C 1
ATOM 554 O O . LEU A 1 77 ? -2.953 -9.397 0.921 1.00 86.00 77 LEU A O 1
ATOM 558 N N . PHE A 1 78 ? -2.426 -10.950 -0.610 1.00 83.88 78 PHE A N 1
ATOM 559 C CA . PHE A 1 78 ? -3.317 -11.967 -0.040 1.00 83.88 78 PHE A CA 1
ATOM 560 C C . PHE A 1 78 ? -2.809 -12.475 1.315 1.00 83.88 78 PHE A C 1
ATOM 562 O O . PHE A 1 78 ? -3.620 -12.717 2.214 1.00 83.88 78 PHE A O 1
ATOM 569 N N . GLY A 1 79 ? -1.486 -12.576 1.484 1.00 81.88 79 GLY A N 1
ATOM 570 C CA . GLY A 1 79 ? -0.851 -12.912 2.761 1.00 81.88 79 GLY A CA 1
ATOM 571 C C . GLY A 1 79 ? -1.176 -11.871 3.828 1.00 81.88 79 GLY A C 1
ATOM 572 O O . GLY A 1 79 ? -1.773 -12.201 4.853 1.00 81.88 79 GLY A O 1
ATOM 573 N N . LEU A 1 80 ? -0.944 -10.591 3.516 1.00 82.06 80 LEU A N 1
ATOM 574 C CA . LEU A 1 80 ? -1.264 -9.477 4.421 1.00 82.06 80 LEU A CA 1
ATOM 575 C C . LEU A 1 80 ? -2.756 -9.433 4.770 1.00 82.06 80 LEU A C 1
ATOM 577 O O . LEU A 1 80 ? -3.128 -9.245 5.923 1.00 82.06 80 LEU A O 1
ATOM 581 N N . SER A 1 81 ? -3.633 -9.689 3.798 1.00 79.31 81 SER A N 1
ATOM 582 C CA . SER A 1 81 ? -5.088 -9.755 4.018 1.00 79.31 81 SER A CA 1
ATOM 583 C C . SER A 1 81 ? -5.524 -10.903 4.938 1.00 79.31 81 SER A C 1
ATOM 585 O O . SER A 1 81 ? -6.629 -10.875 5.489 1.00 79.31 81 SER A O 1
ATOM 587 N N . THR A 1 82 ? -4.703 -11.943 5.067 1.00 79.38 82 THR A N 1
ATOM 588 C CA . THR A 1 82 ? -4.964 -13.084 5.952 1.00 79.38 82 THR A CA 1
ATOM 589 C C . THR A 1 82 ? -4.492 -12.780 7.367 1.00 79.38 82 THR A C 1
ATOM 591 O O . THR A 1 82 ? -5.248 -13.005 8.307 1.00 79.38 82 THR A O 1
ATOM 594 N N . GLU A 1 83 ? -3.313 -12.174 7.515 1.00 81.19 83 GLU A N 1
ATOM 595 C CA . GLU A 1 83 ? -2.798 -11.701 8.809 1.00 81.19 83 GLU A CA 1
ATOM 596 C C . GLU A 1 83 ? -3.718 -10.649 9.438 1.00 81.19 83 GLU A C 1
ATOM 598 O O . GLU A 1 83 ? -4.008 -10.710 10.627 1.00 81.19 83 GLU A O 1
ATOM 603 N N . LEU A 1 84 ? -4.296 -9.756 8.628 1.00 76.56 84 LEU A N 1
ATOM 604 C CA . LEU A 1 84 ? -5.292 -8.778 9.083 1.00 76.56 84 LEU A CA 1
ATOM 605 C C . LEU A 1 84 ? -6.579 -9.409 9.641 1.00 76.56 84 LEU A C 1
ATOM 607 O O . LEU A 1 84 ? -7.294 -8.765 10.406 1.00 76.56 84 LEU A O 1
ATOM 611 N N . ARG A 1 85 ? -6.909 -10.640 9.229 1.00 72.88 85 ARG A N 1
ATOM 612 C CA . ARG A 1 85 ? -8.096 -11.375 9.697 1.00 72.88 85 ARG A CA 1
ATOM 613 C C . ARG A 1 85 ? -7.829 -12.209 10.943 1.00 72.88 85 ARG A C 1
ATOM 615 O O . ARG A 1 85 ? -8.791 -12.659 11.565 1.00 72.88 85 ARG A O 1
ATOM 622 N N . GLN A 1 86 ? -6.569 -12.433 11.301 1.00 61.09 86 GLN A N 1
ATOM 623 C CA . GLN A 1 86 ? -6.236 -13.161 12.515 1.00 61.09 86 GLN A CA 1
ATOM 624 C C . GLN A 1 86 ? -6.379 -12.214 13.714 1.00 61.09 86 GLN A C 1
ATOM 626 O O . GLN A 1 86 ? -5.744 -11.158 13.738 1.00 61.09 86 GLN A O 1
ATOM 631 N N . PRO A 1 87 ? -7.239 -12.532 14.698 1.00 50.25 87 PRO A N 1
ATOM 632 C CA . PRO A 1 87 ? -7.257 -11.778 15.939 1.00 50.25 87 PRO A CA 1
ATOM 633 C C . PRO A 1 87 ? -5.905 -11.976 16.633 1.00 50.25 87 PRO A C 1
ATOM 635 O O . PRO A 1 87 ? -5.504 -13.114 16.872 1.00 50.25 87 PRO A O 1
ATOM 638 N N . ALA A 1 88 ? -5.217 -10.865 16.909 1.00 53.62 88 ALA A N 1
ATOM 639 C CA . ALA A 1 88 ? -4.077 -10.833 17.821 1.00 53.62 88 ALA A CA 1
ATOM 640 C C . ALA A 1 88 ? -4.468 -11.340 19.217 1.00 53.62 88 ALA A C 1
ATOM 642 O O . ALA A 1 88 ? -5.623 -11.061 19.640 1.00 53.62 88 ALA A O 1
#

Solvent-accessible surface area (backbone atoms only — not comparable to full-atom values): 4979 Å² total; per-residue (Å²): 132,84,75,73,81,73,72,49,74,50,76,52,63,45,52,34,82,94,75,73,45,64,32,42,38,38,42,35,42,53,96,82,32,16,39,16,39,31,33,45,95,88,48,76,29,73,10,68,21,82,40,68,67,47,1,40,53,47,22,32,49,87,67,32,72,68,54,33,53,55,44,75,63,30,72,56,56,58,56,56,60,49,58,73,67,50,83,128

Radius of gyration: 13.17 Å; Cα contacts (8 Å, |Δi|>4): 155; chains: 1; bounding box: 30×22×44 Å

Mean predicted aligned error: 5.51 Å

Secondary structure (DSSP, 8-state):
--------EEEEEEEETTTTEEEEEEEEEETTEEEEEEEETTEEEEEEESSHHHHHHHHTGGG-HHHHHHHTT-THHHHHHHHTTS--

Nearest PDB structures (foldseek):
  7jsq-assembly1_A  TM=5.836E-01  e=8.709E-01  Homo sapiens
  5z4g-assembly2_B  TM=8.323E-01  e=5.368E+00  Ramazzottius varieornatus
  6hxy-assembly1_A-2  TM=4.723E-01  e=1.033E+00  Danio rerio
  6hxv-assembly1_A  TM=3.977E-01  e=1.453E+00  Danio rerio
  5vba-assembly2_B  TM=4.666E-01  e=3.606E+00  Tequatrovirus T4

pLDDT: mean 86.18, std 12.22, range [38.88, 96.06]

Sequence (88 aa):
MDQQPRLVSVNGRIASADLGIDVGVRLRQLEGRWLAVTDFGGVPEVGIGATPRDALAASLATLGARSAAVLMADPQLFGLSTELRQPA